Protein 2FG1 (pdb70)

InterPro domains:
  IPR002589 Macro domain [PS51154] (1-155)
  IPR002589 Macro domain [SM00506] (2-139)
  IPR043472 Macro domain-like [G3DSA:3.40.220.10] (1-155)
  IPR043472 Macro domain-like [SSF52949] (3-154)
  IPR050892 ADP-ribose derivative metabolism enzymes [PTHR12521] (2-155)

B-factor: mean 22.34, std 7.06, range [9.76, 68.65]

Secondary structure (DSSP, 8-state):
----EEEES-TTS--SSS-EEEE-PPBTT----STHHHHHHHH---HHHHHHHHHHTSS-STT---EEEEETTEEEE---BSSSS--TT---SB-HHHHHHHHHHHHHHHHHHT-EE---TT-STT---TT--HHHHHHTGGGT--BEEEE-

Foldseek 3Di:
DQAEAEDADQLLPDDDDAAEEEEAADELQLDQDDDNSVVVCVQFVVSVVSNVCSVVVPPSDQLDWDWADGDVSYIYIYHAFYDQAADPVRHAGGHLVSVLSNLLVVQVVCVVRVYAYTELYCPDRSPDDSVSSVSCCVSAVVSVHHYYYHYD

Sequence (152 aa):
NAEILYIKGDATAPIGSGVKKVITHICNDIGGWGKGFVLALSKKKKWKKPEEAYRQWYKSQEEEEFTLGAVQFVVNVEENNKKLYVANIGQHGIIYKKDSSKGLPPIRYDAVRQCLKEVALFTTTIAHHKASVHPRRIIGCCGLAGGKKWEELLEQIIKEELITKKEIIAVTVYDL

CATH classification: 3.40.220.10

Organism: Bacteroides thetaiotaomicron (strain ATCC 29148 / DSM 2079 / JCM 5827 / CCUG 10774 / NCTC 10582 / VPI-5482 / E50) (NCBI:txid226186)

Radius of gyration: 14.49 Å; Cα contacts (8 Å, |Δi|>4): 307; chains: 1; bounding box: 34×35×37 Å

Nearest PDB structures (foldseek):
  2fg1-assembly1_A  TM=1.00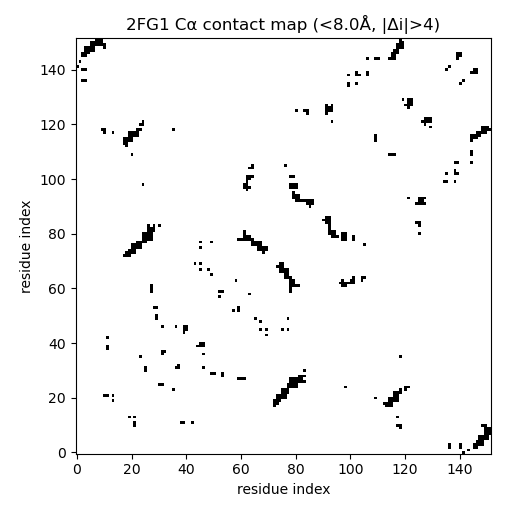4E+00  e=6.45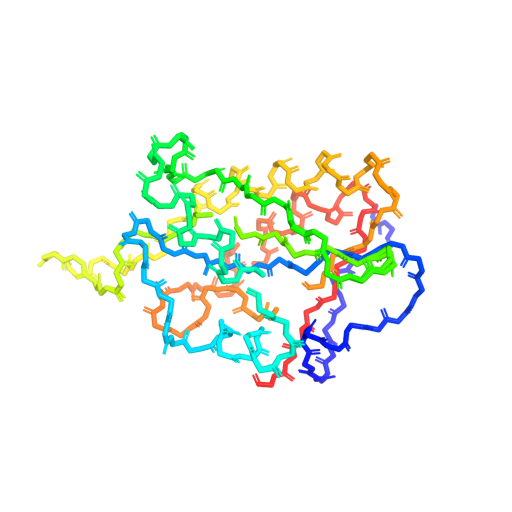7E-32  Bacteroides thetaiotaomicron VPI-5482
  2afc-assembly2_B  TM=9.887E-01  e=3.835E-29  Bacteroides thetaiotaomicron
  5e3b-assembly1_A  TM=9.098E-01  e=3.263E-19  Streptomyces coelicolor A3(2)
  6lfu-assembly1_A  TM=7.895E-01  e=8.766E-09  Saccharomyces cerevisiae S288C
  5m3i-assembly2_B  TM=7.822E-01  e=1.461E-08  Mycobacterium tuberculosis

Solvent-accessible surface area: 8269 Å² total

Structure (mmCIF, N/CA/C/O backbone):
data_2FG1
#
_entry.id   2FG1
#
_cell.length_a   62.172
_cell.length_b   62.172
_cell.length_c   36.505
_cell.angle_alpha   90.00
_cell.angle_beta   90.00
_cell.angle_gamma   90.00
#
_symmetry.space_group_name_H-M   'P 43'
#
loop_
_entity.id
_entity.type
_entity.pdbx_description
1 polymer 'conserved hypothetical protein BT1257'
2 water water
#
loop_
_atom_site.group_PDB
_atom_site.id
_atom_site.type_symbol
_atom_site.label_atom_id
_atom_site.label_alt_id
_atom_site.label_comp_id
_atom_site.label_asym_id
_atom_site.label_entity_id
_atom_site.label_seq_id
_atom_site.pdbx_PDB_ins_code
_atom_site.Cartn_x
_atom_site.Cartn_y
_atom_site.Cartn_z
_atom_site.occupancy
_atom_site.B_iso_or_equiv
_atom_site.auth_seq_id
_atom_site.auth_comp_id
_atom_site.auth_asym_id
_atom_site.auth_atom_id
_atom_site.pdbx_PDB_model_num
ATOM 1 N N . ASN A 1 2 ? -2.107 39.905 30.137 1.00 27.91 -1 ASN A N 1
ATOM 2 C CA . ASN A 1 2 ? -3.053 38.819 29.754 1.00 26.67 -1 ASN A CA 1
ATOM 3 C C . ASN A 1 2 ? -2.996 38.517 28.253 1.00 25.74 -1 ASN A C 1
ATOM 4 O O . ASN A 1 2 ? -3.973 38.057 27.671 1.00 26.47 -1 ASN A O 1
ATOM 9 N N . ALA A 1 3 ? -1.844 38.758 27.632 1.00 24.06 0 ALA A N 1
ATOM 10 C CA . ALA A 1 3 ? -1.735 38.614 26.178 1.00 22.55 0 ALA A CA 1
ATOM 11 C C . ALA A 1 3 ? -1.554 37.162 25.746 1.00 21.75 0 ALA A C 1
ATOM 12 O O . ALA A 1 3 ? -2.062 36.749 24.701 1.00 20.90 0 ALA A O 1
ATOM 30 N N . GLU A 1 5 ? -1.594 32.822 26.301 1.00 19.42 2 GLU A N 1
ATOM 31 C CA . GLU A 1 5 ? -2.452 31.744 26.780 1.00 18.24 2 GLU A CA 1
ATOM 32 C C . GLU A 1 5 ? -1.768 30.462 26.341 1.00 17.38 2 GLU A C 1
ATOM 33 O O . GLU A 1 5 ? -1.177 30.426 25.262 1.00 17.56 2 GLU A O 1
ATOM 39 N N . ILE A 1 6 ? -1.848 29.400 27.137 1.00 17.03 3 ILE A N 1
ATOM 40 C CA . ILE A 1 6 ? -1.306 28.110 26.696 1.00 17.31 3 ILE A CA 1
ATOM 41 C C . ILE A 1 6 ? -2.019 27.663 25.428 1.00 16.50 3 ILE A C 1
ATOM 42 O O . ILE A 1 6 ? -3.238 27.757 25.329 1.00 16.72 3 ILE A O 1
ATOM 47 N N . LEU A 1 7 ? -1.247 27.199 24.459 1.00 16.67 4 LEU A N 1
ATOM 48 C CA . LEU A 1 7 ? -1.781 26.619 23.240 1.00 16.85 4 LEU A CA 1
ATOM 49 C C . LEU A 1 7 ? -1.736 25.097 23.356 1.00 16.87 4 LEU A C 1
ATOM 50 O O . LEU A 1 7 ? -0.695 24.543 23.678 1.00 17.43 4 LEU A O 1
ATOM 55 N N . TYR A 1 8 ? -2.869 24.440 23.093 1.00 16.51 5 TYR A N 1
ATOM 56 C CA . TYR A 1 8 ? -2.927 22.975 23.052 1.00 16.65 5 TYR A CA 1
ATOM 57 C C . TYR A 1 8 ? -3.174 22.535 21.629 1.00 16.44 5 TYR A C 1
ATOM 58 O O . TYR A 1 8 ? -4.130 22.992 20.997 1.00 16.54 5 TYR A O 1
ATOM 67 N N . ILE A 1 9 ? -2.322 21.640 21.130 1.00 16.56 6 ILE A N 1
ATOM 68 C CA . ILE A 1 9 ? -2.470 21.109 19.784 1.00 17.72 6 ILE A CA 1
ATOM 69 C C . ILE A 1 9 ? -2.182 19.618 19.784 1.00 16.67 6 ILE A C 1
ATOM 70 O O . ILE A 1 9 ? -1.597 19.097 20.731 1.00 16.94 6 ILE A O 1
ATOM 75 N N . LYS A 1 10 ? -2.590 18.954 18.708 1.00 17.00 7 LYS A N 1
ATOM 76 C CA . LYS A 1 10 ? -2.178 17.583 18.445 1.00 18.25 7 LYS A CA 1
ATOM 77 C C . LYS A 1 10 ? -0.730 17.586 17.986 1.00 19.42 7 LYS A C 1
ATOM 78 O O . LYS A 1 10 ? -0.316 18.460 17.214 1.00 20.81 7 LYS A O 1
ATOM 84 N N . GLY A 1 11 ? 0.020 16.585 18.401 1.00 19.90 8 GLY A N 1
ATOM 85 C CA . GLY A 1 11 ? 1.345 16.415 17.847 1.00 20.87 8 GLY A CA 1
ATOM 86 C C . GLY A 1 11 ? 2.349 15.894 18.833 1.00 20.75 8 GLY A C 1
ATOM 87 O O . GLY A 1 11 ? 2.006 15.382 19.891 1.00 22.62 8 GLY A O 1
ATOM 88 N N . ASP A 1 12 ? 3.608 16.100 18.492 1.00 20.87 9 ASP A N 1
ATOM 89 C CA . ASP A 1 12 ? 4.736 15.509 19.178 1.00 20.44 9 ASP A CA 1
ATOM 90 C C . ASP A 1 12 ? 5.639 16.681 19.542 1.00 19.60 9 ASP A C 1
ATOM 91 O O . ASP A 1 12 ? 6.097 17.392 18.644 1.00 19.23 9 ASP A O 1
ATOM 96 N N . ALA A 1 13 ? 5.885 16.891 20.835 1.00 19.00 10 ALA A N 1
ATOM 97 C CA . ALA A 1 13 ? 6.687 18.024 21.280 1.00 19.24 10 ALA A CA 1
ATOM 98 C C . ALA A 1 13 ? 8.129 17.955 20.771 1.00 19.38 10 ALA A C 1
ATOM 99 O O . ALA A 1 13 ? 8.835 18.966 20.785 1.00 20.17 10 ALA A O 1
ATOM 101 N N . THR A 1 14 ? 8.565 16.783 20.299 1.00 19.79 11 THR A N 1
ATOM 102 C CA . THR A 1 14 ? 9.911 16.686 19.698 1.00 20.17 11 THR A CA 1
ATOM 103 C C . THR A 1 14 ? 9.935 17.222 18.268 1.00 20.38 11 THR A C 1
ATOM 104 O O . THR A 1 14 ? 11.011 17.315 17.656 1.00 21.34 11 THR A O 1
ATOM 108 N N . ALA A 1 15 ? 8.757 17.574 17.742 1.00 19.49 12 ALA A N 1
ATOM 109 C CA . ALA A 1 15 ? 8.639 18.232 16.445 1.00 19.67 12 ALA A CA 1
ATOM 110 C C . ALA A 1 15 ? 7.900 19.562 16.645 1.00 19.82 12 ALA A C 1
ATOM 111 O O . ALA A 1 15 ? 6.758 19.721 16.202 1.00 20.01 12 ALA A O 1
ATOM 113 N N . PRO A 1 16 ? 8.528 20.510 17.359 1.00 19.51 13 PRO A N 1
ATOM 114 C CA . PRO A 1 16 ? 7.788 21.706 17.788 1.00 20.02 13 PRO A CA 1
ATOM 115 C C . PRO A 1 16 ? 7.453 22.671 16.656 1.00 20.17 13 PRO A C 1
ATOM 116 O O . PRO A 1 16 ? 8.226 22.815 15.697 1.00 21.64 13 PRO A O 1
ATOM 120 N N . ILE A 1 17 ? 6.296 23.315 16.770 1.00 19.68 14 ILE A N 1
ATOM 121 C CA . ILE A 1 17 ? 5.786 24.213 15.737 1.00 20.31 14 ILE A CA 1
ATOM 122 C C . ILE A 1 17 ? 6.424 25.593 15.780 1.00 20.20 14 ILE A C 1
ATOM 123 O O . ILE A 1 17 ? 7.102 25.954 16.739 1.00 19.90 14 ILE A O 1
ATOM 128 N N . GLY A 1 18 ? 6.170 26.366 14.731 1.00 20.33 15 GLY A N 1
ATOM 129 C CA . GLY A 1 18 ? 6.436 27.796 14.748 1.00 21.34 15 GLY A CA 1
ATOM 130 C C . GLY A 1 18 ? 7.875 28.127 14.453 1.00 21.64 15 GLY A C 1
ATOM 131 O O . GLY A 1 18 ? 8.621 27.314 13.907 1.00 22.18 15 GLY A O 1
ATOM 132 N N . SER A 1 19 ? 8.256 29.339 14.833 1.00 22.23 16 SER A N 1
ATOM 133 C CA . SER A 1 19 ? 9.542 29.895 14.455 1.00 22.31 16 SER A CA 1
ATOM 134 C C . SER A 1 19 ? 10.311 30.340 15.690 1.00 21.58 16 SER A C 1
ATOM 135 O O . SER A 1 19 ? 9.822 30.239 16.821 1.00 22.04 16 SER A O 1
ATOM 138 N N . GLY A 1 20 ? 11.529 30.823 15.457 1.00 20.97 17 GLY A N 1
ATOM 139 C CA . GLY A 1 20 ? 12.356 31.366 16.524 1.00 20.06 17 GLY A CA 1
ATOM 140 C C . GLY A 1 20 ? 13.047 30.304 17.359 1.00 19.24 17 GLY A C 1
ATOM 141 O O . GLY A 1 20 ? 13.053 29.113 17.007 1.00 19.65 17 GLY A O 1
ATOM 142 N N . VAL A 1 21 ? 13.638 30.745 18.463 1.00 18.67 18 VAL A N 1
ATOM 143 C CA . VAL A 1 21 ? 14.324 29.848 19.377 1.00 18.57 18 VAL A CA 1
ATOM 144 C C . VAL A 1 21 ? 13.276 29.099 20.211 1.00 18.37 18 VAL A C 1
ATOM 145 O O . VAL A 1 21 ? 12.293 29.687 20.676 1.00 18.19 18 VAL A O 1
ATOM 149 N N . LYS A 1 22 ? 13.482 27.797 20.385 1.00 18.11 19 LYS A N 1
ATOM 150 C CA A LYS A 1 22 ? 12.505 26.931 21.049 0.60 18.32 19 LYS A CA 1
ATOM 151 C CA B LYS A 1 22 ? 12.506 26.949 21.066 0.40 18.42 19 LYS A CA 1
ATOM 152 C C . LYS A 1 22 ? 13.173 26.108 22.140 1.00 18.11 19 LYS A C 1
ATOM 153 O O . LYS A 1 22 ? 14.310 25.650 21.970 1.00 18.68 19 LYS A O 1
ATOM 164 N N . VAL A 1 23 ? 12.462 25.914 23.246 1.00 18.09 20 VAL A N 1
ATOM 165 C CA . VAL A 1 23 ? 12.926 25.063 24.347 1.00 18.41 20 VAL A CA 1
ATOM 166 C C . VAL A 1 23 ? 11.871 23.994 24.594 1.00 18.21 20 VAL A C 1
ATOM 167 O O . VAL A 1 23 ? 10.707 24.315 24.906 1.00 18.71 20 VAL A O 1
ATOM 171 N N . ILE A 1 24 ? 12.264 22.732 24.443 1.00 17.98 21 ILE A N 1
ATOM 172 C CA . ILE A 1 24 ? 11.386 21.606 24.764 1.00 18.27 21 ILE A CA 1
ATOM 173 C C . ILE A 1 24 ? 11.627 21.244 26.224 1.00 18.41 21 ILE A C 1
ATOM 174 O O . ILE A 1 24 ? 12.756 20.889 26.599 1.00 18.85 21 ILE A O 1
ATOM 179 N N . THR A 1 25 ? 10.591 21.325 27.053 1.00 17.92 22 THR A N 1
ATOM 180 C CA . THR A 1 25 ? 10.722 21.082 28.490 1.00 17.99 22 THR A CA 1
ATOM 181 C C . THR A 1 25 ? 10.064 19.769 28.862 1.00 18.11 22 THR A C 1
ATOM 182 O O . THR A 1 25 ? 8.941 19.503 28.440 1.00 18.64 22 THR A O 1
ATOM 186 N N . HIS A 1 26 ? 10.728 18.963 29.689 1.00 17.72 23 HIS A N 1
ATOM 187 C CA . HIS A 1 26 ? 10.108 17.730 30.172 1.00 17.73 23 HIS A CA 1
ATOM 188 C C . HIS A 1 26 ? 10.638 17.398 31.565 1.00 18.11 23 HIS A C 1
ATOM 189 O O . HIS A 1 26 ? 11.667 17.917 31.989 1.00 17.91 23 HIS A O 1
ATOM 196 N N . ILE A 1 27 ? 9.904 16.550 32.275 1.00 17.49 24 ILE A N 1
ATOM 197 C CA . ILE A 1 27 ? 10.207 16.226 33.666 1.00 18.21 24 ILE A CA 1
ATOM 198 C C . ILE A 1 27 ? 11.000 14.933 33.765 1.00 18.08 24 ILE A C 1
ATOM 199 O O . ILE A 1 27 ? 10.550 13.859 33.318 1.00 18.43 24 ILE A O 1
ATOM 204 N N . CYS A 1 28 ? 12.179 15.062 34.372 1.00 17.73 25 CYS A N 1
ATOM 205 C CA . CYS A 1 28 ? 13.060 13.952 34.664 1.00 17.85 25 CYS A CA 1
ATOM 206 C C . CYS A 1 28 ? 12.984 13.583 36.133 1.00 17.74 25 CYS A C 1
ATOM 207 O O . CYS A 1 28 ? 12.587 14.383 36.992 1.00 18.22 25 CYS A O 1
ATOM 210 N N . ASN A 1 29 ? 13.378 12.355 36.432 1.00 17.69 26 ASN A N 1
ATOM 211 C CA . ASN A 1 29 ? 13.473 11.930 37.823 1.00 17.83 26 ASN A CA 1
ATOM 212 C C . ASN A 1 29 ? 14.849 12.203 38.428 1.00 18.24 26 ASN A C 1
ATOM 213 O O . ASN A 1 29 ? 15.819 12.541 37.722 1.00 18.29 26 ASN A O 1
ATOM 218 N N . ASP A 1 30 ? 14.920 12.044 39.745 1.00 18.18 27 ASP A N 1
ATOM 219 C CA . ASP A 1 30 ? 16.143 12.327 40.498 1.00 18.83 27 ASP A CA 1
ATOM 220 C C . ASP A 1 30 ? 17.007 11.095 40.787 1.00 19.23 27 ASP A C 1
ATOM 221 O O . ASP A 1 30 ? 17.870 11.147 41.669 1.00 20.25 27 ASP A O 1
ATOM 226 N N . ILE A 1 31 ? 16.784 10.003 40.057 1.00 19.61 28 ILE A N 1
ATOM 227 C CA . ILE A 1 31 ? 17.610 8.804 40.239 1.00 20.60 28 ILE A CA 1
ATOM 228 C C . ILE A 1 31 ? 18.377 8.392 38.982 1.00 19.78 28 ILE A C 1
ATOM 229 O O . ILE A 1 31 ? 19.009 7.337 38.962 1.00 20.71 28 ILE A O 1
ATOM 234 N N . GLY A 1 32 ? 18.338 9.216 37.940 1.00 19.20 29 GLY A N 1
ATOM 235 C CA . GLY A 1 32 ? 19.078 8.920 36.724 1.00 18.89 29 GLY A CA 1
ATOM 236 C C . GLY A 1 32 ? 18.376 7.974 35.765 1.00 18.81 29 GLY A C 1
ATOM 237 O O . GLY A 1 32 ? 18.988 7.504 34.809 1.00 19.38 29 GLY A O 1
ATOM 238 N N . GLY A 1 33 ? 17.090 7.700 35.986 1.00 18.03 30 GLY A N 1
ATOM 239 C CA . GLY A 1 33 ? 16.343 6.806 35.090 1.00 17.74 30 GLY A CA 1
ATOM 240 C C . GLY A 1 33 ? 15.927 7.497 33.812 1.00 17.55 30 GLY A C 1
ATOM 241 O O . GLY A 1 33 ? 15.422 8.620 33.856 1.00 18.33 30 GLY A O 1
ATOM 242 N N . TRP A 1 34 ? 16.126 6.839 32.672 1.00 17.19 31 TRP A N 1
ATOM 243 C CA . TRP A 1 34 ? 15.702 7.398 31.393 1.00 17.57 31 TRP A CA 1
ATOM 244 C C . TRP A 1 34 ? 15.288 6.235 30.513 1.00 18.49 31 TRP A C 1
ATOM 245 O O . TRP A 1 34 ? 16.102 5.641 29.809 1.00 19.26 31 TRP A O 1
ATOM 256 N N . GLY A 1 35 ? 14.014 5.870 30.579 1.00 19.32 32 GLY A N 1
ATOM 257 C CA . GLY A 1 35 ? 13.571 4.678 29.864 1.00 20.45 32 GLY A CA 1
ATOM 258 C C . GLY A 1 35 ? 12.085 4.523 29.599 1.00 21.13 32 GLY A C 1
ATOM 259 O O . GLY A 1 35 ? 11.678 3.524 29.018 1.00 20.86 32 GLY A O 1
ATOM 260 N N . LYS A 1 36 ? 11.279 5.495 30.024 1.00 21.87 33 LYS A N 1
ATOM 261 C CA . LYS A 1 36 ? 9.819 5.389 29.893 1.00 23.14 33 LYS A CA 1
ATOM 262 C C . LYS A 1 36 ? 9.220 6.708 29.445 1.00 22.84 33 LYS A C 1
ATOM 263 O O . LYS A 1 36 ? 9.586 7.759 29.961 1.00 23.71 33 LYS A O 1
ATOM 269 N N . GLY A 1 37 ? 8.293 6.647 28.494 1.00 22.37 34 GLY A N 1
ATOM 270 C CA . GLY A 1 37 ? 7.497 7.823 28.129 1.00 22.05 34 GLY A CA 1
ATOM 271 C C . GLY A 1 37 ? 8.204 8.797 27.208 1.00 20.83 34 GLY A C 1
ATOM 272 O O . GLY A 1 37 ? 8.844 8.386 26.244 1.00 21.10 34 GLY A O 1
ATOM 273 N N . PHE A 1 38 ? 8.074 10.089 27.502 1.00 20.42 35 PHE A N 1
ATOM 274 C CA . PHE A 1 38 ? 8.548 11.130 26.586 1.00 20.12 35 PHE A CA 1
ATOM 275 C C . PHE A 1 38 ? 10.044 11.020 26.277 1.00 19.87 35 PHE A C 1
ATOM 276 O O . PHE A 1 38 ? 10.468 11.323 25.161 1.00 20.31 35 PHE A O 1
ATOM 284 N N . VAL A 1 39 ? 10.833 10.573 27.247 1.00 19.68 36 VAL A N 1
ATOM 285 C CA . VAL A 1 39 ? 12.278 10.432 27.016 1.00 19.87 36 VAL A CA 1
ATOM 286 C C . VAL A 1 39 ? 12.603 9.522 25.835 1.00 19.89 36 VAL A C 1
ATOM 287 O O . VAL A 1 39 ? 13.627 9.694 25.172 1.00 19.89 36 VAL A O 1
ATOM 291 N N . LEU A 1 40 ? 11.729 8.555 25.565 1.00 19.82 37 LEU A N 1
ATOM 292 C CA . LEU A 1 40 ? 11.938 7.663 24.436 1.00 20.45 37 LEU A CA 1
ATOM 293 C C . LEU A 1 40 ? 11.745 8.401 23.111 1.00 20.63 37 LEU A C 1
ATOM 294 O O . LEU A 1 40 ? 12.471 8.154 22.148 1.00 19.99 37 LEU A O 1
ATOM 299 N N . ALA A 1 41 ? 10.774 9.314 23.076 1.00 20.74 38 ALA A N 1
ATOM 300 C CA . ALA A 1 41 ? 10.576 10.159 21.905 1.00 20.76 38 ALA A CA 1
ATOM 301 C C . ALA A 1 41 ? 11.780 11.083 21.685 1.00 19.89 38 ALA A C 1
ATOM 302 O O . ALA A 1 41 ? 12.235 11.264 20.558 1.00 20.14 38 ALA A O 1
ATOM 304 N N . LEU A 1 42 ? 12.306 11.646 22.762 1.00 19.34 39 LEU A N 1
ATOM 305 C CA . LEU A 1 42 ? 13.505 12.479 22.665 1.00 19.43 39 LEU A CA 1
ATOM 306 C C . LEU A 1 42 ? 14.671 11.695 22.091 1.00 19.55 39 LEU A C 1
ATOM 307 O O . LEU A 1 42 ? 15.305 12.137 21.137 1.00 19.16 39 LEU A O 1
ATOM 312 N N . SER A 1 43 ? 14.942 10.511 22.643 1.00 18.99 40 SER A N 1
ATOM 313 C CA . SER A 1 43 ? 16.123 9.750 22.244 1.00 19.80 40 SER A CA 1
ATOM 314 C C . SER A 1 43 ? 16.035 9.173 20.824 1.00 20.27 40 SER A C 1
ATOM 315 O O . SER A 1 43 ? 17.061 8.926 20.203 1.00 20.43 40 SER A O 1
ATOM 318 N N A LYS A 1 44 ? 14.815 8.980 20.331 0.50 20.29 41 LYS A N 1
ATOM 319 N N B LYS A 1 44 ? 14.821 8.980 20.305 0.50 20.16 41 LYS A N 1
ATOM 320 C CA A LYS A 1 44 ? 14.577 8.620 18.940 0.50 21.09 41 LYS A CA 1
ATOM 321 C CA B LYS A 1 44 ? 14.628 8.537 18.916 0.50 20.72 41 LYS A CA 1
ATOM 322 C C A LYS A 1 44 ? 15.193 9.679 18.019 0.50 20.68 41 LYS A C 1
ATOM 323 C C B LYS A 1 44 ? 15.027 9.613 17.906 0.50 20.72 41 LYS A C 1
ATOM 324 O O A LYS A 1 44 ? 15.832 9.347 17.013 0.50 20.82 41 LYS A O 1
ATOM 325 O O B LYS A 1 44 ? 15.234 9.324 16.724 0.50 20.76 41 LYS A O 1
ATOM 336 N N A LYS A 1 45 ? 15.022 10.948 18.383 0.50 20.44 42 LYS A N 1
ATOM 337 N N B LYS A 1 45 ? 15.122 10.854 18.363 0.50 20.65 42 LYS A N 1
ATOM 338 C CA A LYS A 1 45 ? 15.451 12.058 17.528 0.50 20.46 42 LYS A CA 1
ATOM 339 C CA B LYS A 1 45 ? 15.554 11.941 17.492 0.50 20.92 42 LYS A CA 1
ATOM 340 C C A LYS A 1 45 ? 16.855 12.614 17.805 0.50 20.12 42 LYS A C 1
ATOM 341 C C B LYS A 1 45 ? 16.975 12.407 17.792 0.50 20.32 42 LYS A C 1
ATOM 342 O O A LYS A 1 45 ? 17.541 13.050 16.880 0.50 20.07 42 LYS A O 1
ATOM 343 O O B LYS A 1 45 ? 17.793 12.566 16.879 0.50 20.30 42 LYS A O 1
ATOM 354 N N . TRP A 1 46 ? 17.259 12.625 19.075 1.00 19.86 43 TRP A N 1
ATOM 355 C CA . TRP A 1 46 ? 18.538 13.207 19.491 1.00 19.35 43 TRP A CA 1
ATOM 356 C C . TRP A 1 46 ? 19.134 12.420 20.634 1.00 18.90 43 TRP A C 1
ATOM 357 O O . TRP A 1 46 ? 18.442 12.117 21.615 1.00 20.01 43 TRP A O 1
ATOM 368 N N A LYS A 1 47 ? 20.423 12.114 20.525 0.50 18.45 44 LYS A N 1
ATOM 369 N N B LYS A 1 47 ? 20.424 12.123 20.550 0.50 18.39 44 LYS A N 1
ATOM 370 C CA A LYS A 1 47 ? 21.137 11.433 21.603 0.50 18.52 44 LYS A CA 1
ATOM 371 C CA B LYS A 1 47 ? 21.093 11.450 21.664 0.50 18.35 44 LYS A CA 1
ATOM 372 C C A LYS A 1 47 ? 21.543 12.386 22.725 0.50 17.74 44 LYS A C 1
ATOM 373 C C B LYS A 1 47 ? 21.580 12.419 22.742 0.50 17.98 44 LYS A C 1
ATOM 374 O O A LYS A 1 47 ? 21.771 11.957 23.856 0.50 17.26 44 LYS A O 1
ATOM 375 O O B LYS A 1 47 ? 21.887 11.998 23.857 0.50 17.58 44 LYS A O 1
ATOM 402 N N . PRO A 1 49 ? 20.127 14.977 24.688 1.00 17.49 46 PRO A N 1
ATOM 403 C CA . PRO A 1 49 ? 19.457 15.153 25.990 1.00 17.68 46 PRO A CA 1
ATOM 404 C C . PRO A 1 49 ? 19.707 13.997 26.960 1.00 17.27 46 PRO A C 1
ATOM 405 O O . PRO A 1 49 ? 20.033 14.230 28.123 1.00 17.28 46 PRO A O 1
ATOM 409 N N . GLU A 1 50 ? 19.584 12.765 26.469 1.00 17.17 47 GLU A N 1
ATOM 410 C CA . GLU A 1 50 ? 19.819 11.601 27.307 1.00 17.21 47 GLU A CA 1
ATOM 411 C C . GLU A 1 50 ? 21.263 11.541 27.818 1.00 16.59 47 GLU A C 1
ATOM 412 O O . GLU A 1 50 ? 21.506 11.321 29.008 1.00 16.30 47 GLU A O 1
ATOM 418 N N . GLU A 1 51 ? 22.215 11.734 26.911 1.00 16.71 48 GLU A N 1
ATOM 419 C CA . GLU A 1 51 ? 23.621 11.613 27.299 1.00 17.10 48 GLU A CA 1
ATOM 420 C C . GLU A 1 51 ? 24.017 12.685 28.316 1.00 16.63 48 GLU A C 1
ATOM 421 O O . GLU A 1 51 ? 24.714 12.405 29.295 1.00 16.78 48 GLU A O 1
ATOM 427 N N . ALA A 1 52 ? 23.544 13.908 28.096 1.00 16.79 49 ALA A N 1
ATOM 428 C CA . ALA A 1 52 ? 23.808 14.990 29.027 1.00 16.87 49 ALA A CA 1
ATOM 429 C C . ALA A 1 52 ? 23.219 14.677 30.398 1.00 16.82 49 ALA A C 1
ATOM 430 O O . ALA A 1 52 ? 23.853 14.911 31.426 1.00 16.85 49 ALA A O 1
ATOM 432 N N . TYR A 1 53 ? 21.992 14.149 30.405 1.00 16.75 50 TYR A N 1
ATOM 433 C CA . TYR A 1 53 ? 21.330 13.809 31.665 1.00 16.87 50 TYR A CA 1
ATOM 434 C C . TYR A 1 53 ? 22.069 12.689 32.412 1.00 15.97 50 TYR A C 1
ATOM 435 O O . TYR A 1 53 ? 22.259 12.761 33.626 1.00 16.71 50 TYR A O 1
ATOM 444 N N . ARG A 1 54 ? 22.469 11.649 31.688 1.00 16.39 51 ARG A N 1
ATOM 445 C CA . ARG A 1 54 ? 23.171 10.537 32.319 1.00 16.40 51 ARG A CA 1
ATOM 446 C C . ARG A 1 54 ? 24.533 10.973 32.878 1.00 16.46 51 ARG A C 1
ATOM 447 O O . ARG A 1 54 ? 24.927 10.561 33.966 1.00 16.30 51 ARG A O 1
ATOM 455 N N . GLN A 1 55 ? 25.217 11.871 32.166 1.00 16.18 52 GLN A N 1
ATOM 456 C CA . GLN A 1 55 ? 26.472 12.425 32.695 1.00 16.77 52 GLN A CA 1
ATOM 457 C C . GLN A 1 55 ? 26.210 13.296 33.913 1.00 16.41 52 GLN A C 1
ATOM 458 O O . GLN A 1 55 ? 26.970 13.287 34.880 1.00 16.53 52 GLN A O 1
ATOM 464 N N . TRP A 1 56 ? 25.120 14.056 33.872 1.00 16.94 53 TRP A N 1
ATOM 465 C CA . TRP A 1 56 ? 24.725 14.869 35.016 1.00 17.09 53 TRP A CA 1
ATOM 466 C C . TRP A 1 56 ? 24.483 14.007 36.267 1.00 17.36 53 TRP A C 1
ATOM 467 O O . TRP A 1 56 ? 24.981 14.316 37.359 1.00 17.36 53 TRP A O 1
ATOM 478 N N . TYR A 1 57 ? 23.765 12.897 36.097 1.00 17.30 54 TYR A N 1
ATOM 479 C CA . TYR A 1 57 ? 23.517 11.986 37.209 1.00 17.86 54 TYR A CA 1
ATOM 480 C C . TYR A 1 57 ? 24.823 11.516 37.834 1.00 18.56 54 TYR A C 1
ATOM 481 O O . TYR A 1 57 ? 24.974 11.499 39.060 1.00 18.67 54 TYR A O 1
ATOM 490 N N . LYS A 1 58 ? 25.771 11.127 36.999 1.00 18.05 55 LYS A N 1
ATOM 491 C CA . LYS A 1 58 ? 27.055 10.657 37.523 1.00 19.29 55 LYS A CA 1
ATOM 492 C C . LYS A 1 58 ? 27.898 11.733 38.175 1.00 19.31 55 LYS A C 1
ATOM 493 O O . LYS A 1 58 ? 28.618 11.458 39.137 1.00 20.03 55 LYS A O 1
ATOM 499 N N . SER A 1 59 ? 27.802 12.962 37.680 1.00 18.67 56 SER A N 1
ATOM 500 C CA . SER A 1 59 ? 28.565 14.070 38.246 1.00 19.26 56 SER A CA 1
ATOM 501 C C . SER A 1 59 ? 28.077 14.420 39.653 1.00 20.61 56 SER A C 1
ATOM 502 O O . SER A 1 59 ? 28.853 14.895 40.495 1.00 20.86 56 SER A O 1
ATOM 505 N N . GLN A 1 60 ? 26.775 14.228 39.885 1.00 21.19 57 GLN A N 1
ATOM 506 C CA . GLN A 1 60 ? 26.091 14.663 41.114 1.00 23.19 57 GLN A CA 1
ATOM 507 C C . GLN A 1 60 ? 26.327 16.137 41.428 1.00 23.45 57 GLN A C 1
ATOM 508 O O . GLN A 1 60 ? 26.345 16.552 42.602 1.00 24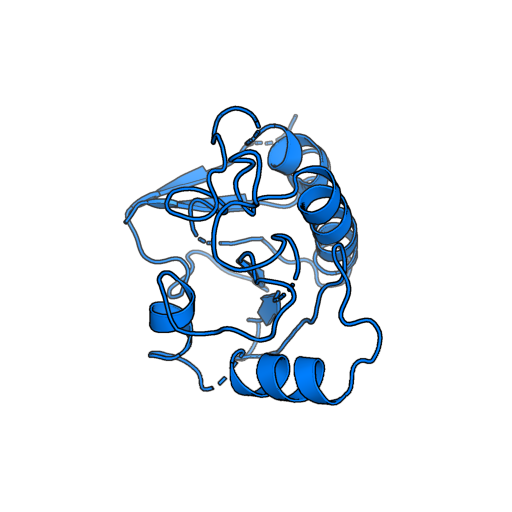.36 57 GLN A O 1
ATOM 514 N N A GLU A 1 61 ? 26.487 16.930 40.374 0.50 23.51 58 GLU A N 1
ATOM 515 N N B GLU A 1 61 ? 26.521 16.919 40.367 0.50 23.54 58 GLU A N 1
ATOM 516 C CA A GLU A 1 61 ? 26.665 18.365 40.509 0.50 23.65 58 GLU A CA 1
ATOM 517 C CA B GLU A 1 61 ? 26.661 18.367 40.449 0.50 23.76 58 GLU A CA 1
ATOM 518 C C A GLU A 1 61 ? 25.330 19.061 40.305 0.50 23.59 58 GLU A C 1
ATOM 519 C C B GLU A 1 61 ? 25.278 18.985 40.309 0.50 23.52 58 GLU A C 1
ATOM 520 O O A GLU A 1 61 ? 24.842 19.194 39.177 0.50 23.38 58 GLU A O 1
ATOM 521 O O B GLU A 1 61 ? 24.706 18.996 39.215 0.50 23.11 58 GLU A O 1
ATOM 532 N N . GLU A 1 62 ? 24.738 19.470 41.425 1.00 23.49 59 GLU A N 1
ATOM 533 C CA A GLU A 1 62 ? 23.385 20.045 41.463 0.60 23.86 59 GLU A CA 1
ATOM 534 C CA B GLU A 1 62 ? 23.388 20.030 41.473 0.40 23.26 59 GLU A CA 1
ATOM 535 C C . GLU A 1 62 ? 22.368 19.127 40.773 1.00 23.07 59 GLU A C 1
ATOM 536 O O . GLU A 1 62 ? 21.521 19.585 40.007 1.00 22.81 59 GLU A O 1
ATOM 547 N N . PHE A 1 63 ? 22.465 17.830 41.044 1.00 21.80 60 PHE A N 1
ATOM 548 C CA . PHE A 1 63 ? 21.513 16.869 40.515 1.00 21.08 60 PHE A CA 1
ATOM 549 C C . PHE A 1 63 ? 20.419 16.715 41.559 1.00 21.43 60 PHE A C 1
ATOM 550 O O . PHE A 1 63 ? 20.363 15.727 42.298 1.00 22.46 60 PHE A O 1
ATOM 558 N N . THR A 1 64 ? 19.568 17.732 41.625 1.00 20.91 61 THR A N 1
ATOM 559 C CA . THR A 1 64 ? 18.615 17.876 42.721 1.00 20.86 61 THR A CA 1
ATOM 560 C C . THR A 1 64 ? 17.255 18.290 42.173 1.00 19.78 61 THR A C 1
ATOM 561 O O . THR A 1 64 ? 17.156 18.905 41.110 1.00 19.33 61 THR A O 1
ATOM 565 N N . LEU A 1 65 ? 16.207 17.956 42.919 1.00 19.28 62 LEU A N 1
ATOM 566 C CA . LEU A 1 65 ? 14.863 18.424 42.605 1.00 18.81 62 LEU A CA 1
ATOM 567 C C . LEU A 1 65 ? 14.861 19.942 42.446 1.00 18.52 62 LEU A C 1
ATOM 568 O O . LEU A 1 65 ? 15.391 20.661 43.315 1.00 18.77 62 LEU A O 1
ATOM 573 N N . GLY A 1 66 ? 14.283 20.425 41.348 1.00 18.37 63 GLY A N 1
ATOM 574 C CA . GLY A 1 66 ? 14.248 21.857 41.080 1.00 18.47 63 GLY A CA 1
ATOM 575 C C . GLY A 1 66 ? 15.322 22.336 40.124 1.00 18.38 63 GLY A C 1
ATOM 576 O O . GLY A 1 66 ? 15.222 23.446 39.616 1.00 19.08 63 GLY A O 1
ATOM 577 N N . ALA A 1 67 ? 16.329 21.497 39.861 1.00 18.34 64 ALA A N 1
ATOM 578 C CA . ALA A 1 67 ? 17.419 21.859 38.952 1.00 18.38 64 ALA A CA 1
ATOM 579 C C . ALA A 1 67 ? 17.060 21.572 37.495 1.00 18.30 64 ALA A C 1
ATOM 580 O O . ALA A 1 67 ? 16.206 20.723 37.201 1.00 18.13 64 ALA A O 1
ATOM 582 N N . VAL A 1 68 ? 17.724 22.273 36.580 1.00 18.08 65 VAL A N 1
ATOM 583 C CA . VAL A 1 68 ? 17.470 22.128 35.148 1.00 18.35 65 VAL A CA 1
ATOM 584 C C . VAL A 1 68 ? 18.793 22.126 34.400 1.00 18.42 65 VAL A C 1
ATOM 585 O O . VAL A 1 68 ? 19.682 22.936 34.693 1.00 18.97 65 VAL A O 1
ATOM 589 N N . GLN A 1 69 ? 18.888 21.247 33.400 1.00 18.49 66 GLN A N 1
ATOM 590 C CA . GLN A 1 69 ? 19.997 21.216 32.454 1.00 18.44 66 GLN A CA 1
ATOM 591 C C . GLN A 1 69 ? 19.467 21.550 31.071 1.00 18.62 66 GLN A C 1
ATOM 592 O O . GLN A 1 69 ? 18.496 20.937 30.616 1.00 18.62 66 GLN A O 1
ATOM 598 N N . PHE A 1 70 ? 20.098 22.522 30.408 1.00 18.56 67 PHE A N 1
ATOM 599 C CA . PHE A 1 70 ? 19.704 22.935 29.064 1.00 18.86 67 PHE A CA 1
ATOM 600 C C . PHE A 1 70 ? 20.699 22.398 28.053 1.00 18.97 67 PHE A C 1
ATOM 601 O O . PHE A 1 70 ? 21.908 22.613 28.192 1.00 19.74 67 PHE A O 1
ATOM 609 N N A VAL A 1 71 ? 20.212 21.647 27.072 0.50 18.91 68 VAL A N 1
ATOM 610 N N B VAL A 1 71 ? 20.171 21.756 27.012 0.50 18.30 68 VAL A N 1
ATOM 611 C CA A VAL A 1 71 ? 21.090 21.119 26.030 0.50 19.99 68 VAL A CA 1
ATOM 612 C CA B VAL A 1 71 ? 20.953 20.995 26.039 0.50 18.95 68 VAL A CA 1
ATOM 613 C C A VAL A 1 71 ? 20.623 21.613 24.680 0.50 19.65 68 VAL A C 1
ATOM 614 C C B VAL A 1 71 ? 20.611 21.445 24.613 0.50 19.08 68 VAL A C 1
ATOM 615 O O A VAL A 1 71 ? 19.429 21.698 24.399 0.50 19.68 68 VAL A O 1
ATOM 616 O O B VAL A 1 71 ? 19.455 21.325 24.202 0.50 19.04 68 VAL A O 1
ATOM 623 N N . ASN A 1 72 ? 21.586 21.949 23.849 1.00 19.52 69 ASN A N 1
ATOM 624 C CA . ASN A 1 72 ? 21.308 22.298 22.471 1.00 20.07 69 ASN A CA 1
ATOM 625 C C . ASN A 1 72 ? 21.158 21.023 21.648 1.00 20.20 69 ASN A C 1
ATOM 626 O O . ASN A 1 72 ? 21.972 20.096 21.777 1.00 21.39 69 ASN A O 1
ATOM 631 N N . VAL A 1 73 ? 20.119 20.950 20.827 1.00 19.53 70 VAL A N 1
ATOM 632 C CA . VAL A 1 73 ? 19.960 19.802 19.923 1.00 19.97 70 VAL A CA 1
ATOM 633 C C . VAL A 1 73 ? 19.998 20.179 18.437 1.00 20.38 70 VAL A C 1
ATOM 634 O O . VAL A 1 73 ? 20.390 19.367 17.606 1.00 20.49 70 VAL A O 1
ATOM 638 N N A GLU A 1 74 ? 19.657 21.428 18.099 0.50 20.66 71 GLU A N 1
ATOM 639 N N B GLU A 1 74 ? 19.474 21.362 18.135 0.50 19.84 71 GLU A N 1
ATOM 640 C CA A GLU A 1 74 ? 19.740 21.932 16.708 0.50 21.61 71 GLU A CA 1
ATOM 641 C CA B GLU A 1 74 ? 19.504 21.940 16.811 0.50 19.81 71 GLU A CA 1
ATOM 642 C C A GLU A 1 74 ? 19.939 23.452 16.688 0.50 21.19 71 GLU A C 1
ATOM 643 C C B GLU A 1 74 ? 19.785 23.419 17.042 0.50 19.72 71 GLU A C 1
ATOM 644 O O A GLU A 1 74 ? 19.802 24.099 17.734 0.50 20.47 71 GLU A O 1
ATOM 645 O O B GLU A 1 74 ? 19.685 23.924 18.159 0.50 19.64 71 GLU A O 1
ATOM 656 N N A ASN A 1 75 ? 20.252 24.033 15.520 0.60 21.15 72 ASN A N 1
ATOM 657 N N B ASN A 1 75 ? 20.142 24.135 15.976 0.40 19.82 72 ASN A N 1
ATOM 658 C CA A ASN A 1 75 ? 20.189 25.476 15.405 0.60 21.64 72 ASN A CA 1
ATOM 659 C CA B ASN A 1 75 ? 20.278 25.587 16.084 0.40 20.06 72 ASN A CA 1
ATOM 660 C C A ASN A 1 75 ? 18.822 25.912 15.931 0.60 21.29 72 ASN A C 1
ATOM 661 C C B ASN A 1 75 ? 18.952 26.170 16.585 0.40 20.05 72 ASN A C 1
ATOM 662 O O A ASN A 1 75 ? 17.776 25.440 15.479 0.60 22.25 72 ASN A O 1
ATOM 663 O O B ASN A 1 75 ? 17.887 25.771 16.118 0.40 19.67 72 ASN A O 1
ATOM 672 N N A LYS A 1 76 ? 18.855 26.763 16.958 0.50 21.11 73 LYS A N 1
ATOM 673 N N B LYS A 1 76 ? 19.002 27.078 17.560 0.50 20.39 73 LYS A N 1
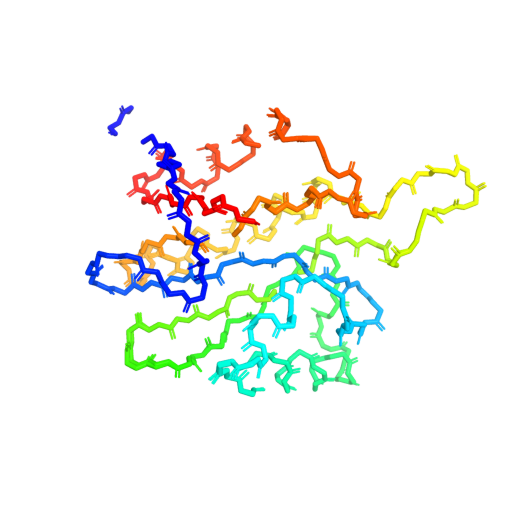ATOM 674 C CA A LYS A 1 76 ? 17.656 27.387 17.540 0.50 20.58 73 LYS A CA 1
ATOM 675 C CA B LYS A 1 76 ? 17.773 27.658 18.095 0.50 20.62 73 LYS A CA 1
ATOM 676 C C A LYS A 1 76 ? 16.729 26.453 18.339 0.50 20.39 73 LYS A C 1
ATOM 677 C C B LYS A 1 76 ? 16.810 26.606 18.672 0.50 20.21 73 LYS A C 1
ATOM 678 O O A LYS A 1 76 ? 15.530 26.720 18.459 0.50 19.87 73 LYS A O 1
ATOM 679 O O B LYS A 1 76 ? 15.641 26.905 18.888 0.50 19.55 73 LYS A O 1
ATOM 690 N N . LEU A 1 77 ? 17.280 25.379 18.905 1.00 20.26 74 LEU A N 1
ATOM 691 C CA . LEU A 1 77 ? 16.450 24.376 19.603 1.00 20.33 74 LEU A CA 1
ATOM 692 C C . LEU A 1 77 ? 17.174 23.746 20.780 1.00 19.10 74 LEU A C 1
ATOM 693 O O . LEU A 1 77 ? 18.260 23.174 20.627 1.00 19.72 74 LEU A O 1
ATOM 698 N N . TYR A 1 78 ? 16.566 23.868 21.957 1.00 18.97 75 TYR A N 1
ATOM 699 C CA . TYR A 1 78 ? 17.126 23.346 23.196 1.00 18.98 75 TYR A CA 1
ATOM 700 C C . TYR A 1 78 ? 16.150 22.381 23.835 1.00 18.71 75 TYR A C 1
ATOM 701 O O . TYR A 1 78 ? 14.933 22.485 23.617 1.00 19.45 75 TYR A O 1
ATOM 710 N N . VAL A 1 79 ? 16.676 21.459 24.639 1.00 18.31 76 VAL A N 1
ATOM 711 C CA . VAL A 1 79 ? 15.860 20.619 25.509 1.00 18.42 76 VAL A CA 1
ATOM 712 C C . VAL A 1 79 ? 16.232 20.925 26.951 1.00 18.46 76 VAL A C 1
ATOM 713 O O . VAL A 1 79 ? 17.422 20.992 27.283 1.00 18.91 76 VAL A O 1
ATOM 717 N N . ALA A 1 80 ? 15.224 21.134 27.800 1.00 18.07 77 ALA A N 1
ATOM 718 C CA . ALA A 1 80 ? 15.425 21.371 29.219 1.00 18.01 77 ALA A CA 1
ATOM 719 C C . ALA A 1 80 ? 15.070 20.108 29.984 1.00 18.36 77 ALA A C 1
ATOM 720 O O . ALA A 1 80 ? 13.896 19.720 30.058 1.00 18.38 77 ALA A O 1
ATOM 722 N N . ASN A 1 81 ? 16.095 19.463 30.539 1.00 17.97 78 ASN A N 1
ATOM 723 C CA . ASN A 1 81 ? 15.917 18.287 31.396 1.00 18.06 78 ASN A CA 1
ATOM 724 C C . ASN A 1 81 ? 15.648 18.815 32.810 1.00 18.12 78 ASN A C 1
ATOM 725 O O . ASN A 1 81 ? 16.559 19.300 33.466 1.00 18.18 78 ASN A O 1
ATOM 738 N N . ILE A 1 83 ? 14.546 18.372 36.650 1.00 17.84 80 ILE A N 1
ATOM 739 C CA . ILE A 1 83 ? 14.391 17.343 37.682 1.00 18.40 80 ILE A CA 1
ATOM 740 C C . ILE A 1 83 ? 13.196 17.689 38.563 1.00 18.41 80 ILE A C 1
ATOM 741 O O . ILE A 1 83 ? 13.290 18.539 39.452 1.00 18.53 80 ILE A O 1
ATOM 746 N N . GLY A 1 84 ? 12.068 17.027 38.302 1.00 18.67 81 GLY A N 1
ATOM 747 C CA . GLY A 1 84 ? 10.800 17.390 38.935 1.00 19.00 81 GLY A CA 1
ATOM 748 C C . GLY A 1 84 ? 10.000 16.257 39.535 1.00 19.09 81 GLY A C 1
ATOM 749 O O . GLY A 1 84 ? 8.852 16.453 39.932 1.00 19.30 81 GLY A O 1
ATOM 750 N N . GLN A 1 85 ? 10.592 15.073 39.587 1.00 19.21 82 GLN A N 1
ATOM 751 C CA . GLN A 1 85 ? 9.927 13.965 40.245 1.00 19.68 82 GLN A CA 1
ATOM 752 C C . GLN A 1 85 ? 10.920 13.154 41.063 1.00 19.66 82 GLN A C 1
ATOM 753 O O . GLN A 1 85 ? 12.091 13.014 40.703 1.00 19.54 82 GLN A O 1
ATOM 759 N N . HIS A 1 86 ? 10.429 12.654 42.190 1.00 19.19 83 HIS A N 1
ATOM 760 C CA . HIS A 1 86 ? 11.241 11.914 43.136 1.00 19.72 83 HIS A CA 1
ATOM 761 C C . HIS A 1 86 ? 11.054 10.425 42.899 1.00 19.95 83 HIS A C 1
ATOM 762 O O . HIS A 1 86 ? 9.956 9.894 43.078 1.00 20.23 83 HIS A O 1
ATOM 769 N N . GLY A 1 87 ? 12.125 9.764 42.475 1.00 20.58 84 GLY A N 1
ATOM 770 C CA . GLY A 1 87 ? 12.074 8.346 42.134 1.00 22.30 84 GLY A CA 1
ATOM 771 C C . GLY A 1 87 ? 11.246 8.110 40.884 1.00 23.36 84 GLY A C 1
ATOM 772 O O . GLY A 1 87 ? 10.866 9.058 40.180 1.00 22.89 84 GLY A O 1
ATOM 773 N N A ILE A 1 88 ? 10.973 6.837 40.614 0.50 24.19 85 ILE A N 1
ATOM 774 N N B ILE A 1 88 ? 10.950 6.842 40.612 0.50 24.07 85 ILE A N 1
ATOM 775 C CA A ILE A 1 88 ? 10.203 6.420 39.444 0.50 25.20 85 ILE A CA 1
ATOM 776 C CA B ILE A 1 88 ? 10.152 6.475 39.438 0.50 24.96 85 ILE A CA 1
ATOM 777 C C A ILE A 1 88 ? 8.808 5.944 39.870 0.50 25.60 85 ILE A C 1
ATOM 778 C C B ILE A 1 88 ? 8.843 5.765 39.799 0.50 25.49 85 ILE A C 1
ATOM 779 O O A ILE A 1 88 ? 7.822 6.145 39.149 0.50 25.74 85 ILE A O 1
ATOM 780 O O B ILE A 1 88 ? 7.949 5.617 38.957 0.50 25.83 85 ILE A O 1
ATOM 789 N N . TYR A 1 89 ? 8.734 5.340 41.05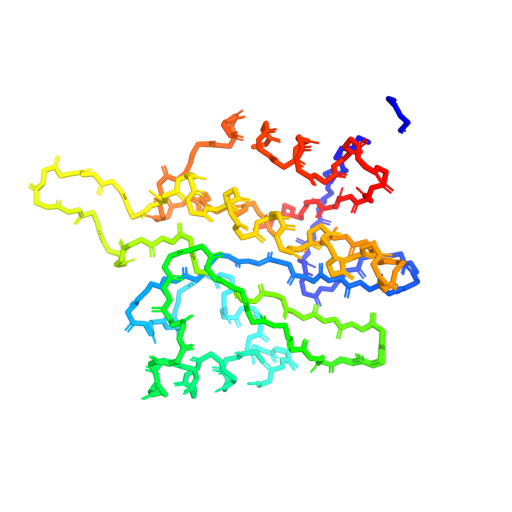5 1.00 25.65 86 TYR A N 1
ATOM 790 C CA . TYR A 1 89 ? 7.493 4.772 41.578 1.00 26.40 86 TYR A CA 1
ATOM 791 C C . TYR A 1 89 ? 7.027 5.519 42.821 1.00 26.23 86 TYR A C 1
ATOM 792 O O . TYR A 1 89 ? 7.809 6.237 43.443 1.00 26.21 86 TYR A O 1
ATOM 801 N N . LYS A 1 90 ? 5.756 5.330 43.181 1.00 26.21 87 LYS A N 1
ATOM 802 C CA A LYS A 1 90 ? 5.210 5.927 44.396 0.50 26.28 87 LYS A CA 1
ATOM 803 C CA B LYS A 1 90 ? 5.181 5.895 44.406 0.50 26.46 87 LYS A CA 1
ATOM 804 C C . LYS A 1 90 ? 6.012 5.495 45.623 1.00 26.46 87 LYS A C 1
ATOM 805 O O . LYS A 1 90 ? 6.630 4.427 45.627 1.00 26.69 87 LYS A O 1
ATOM 816 N N . ASP A 1 91 ? 6.014 6.336 46.658 1.00 26.51 88 ASP A N 1
ATOM 817 C CA . ASP A 1 91 ? 6.724 6.003 47.900 1.00 26.92 88 ASP A CA 1
ATOM 818 C C . ASP A 1 91 ? 5.931 5.015 48.772 1.00 27.18 88 ASP A C 1
ATOM 819 O O . ASP A 1 91 ? 4.855 4.549 48.373 1.00 27.15 88 ASP A O 1
ATOM 824 N N A SER A 1 92 ? 6.463 4.720 49.958 0.50 27.36 89 SER A N 1
ATOM 825 N N B SER A 1 92 ? 6.469 4.711 49.953 0.50 27.34 89 SER A N 1
ATOM 826 C CA A SER A 1 92 ? 5.884 3.725 50.869 0.50 27.47 89 SER A CA 1
ATOM 827 C CA B SER A 1 92 ? 5.881 3.729 50.870 0.50 27.43 89 SER A CA 1
ATOM 828 C C A SER A 1 92 ? 4.465 4.053 51.345 0.50 27.60 89 SER A C 1
ATOM 829 C C B SER A 1 92 ? 4.440 4.049 51.269 0.50 27.57 89 SER A C 1
ATOM 830 O O A SER A 1 92 ? 3.700 3.148 51.695 0.50 27.60 89 SER A O 1
ATOM 831 O O B SER A 1 92 ? 3.636 3.137 51.489 0.50 27.61 89 SER A O 1
ATOM 836 N N . LYS A 1 93 ? 4.127 5.341 51.366 1.00 27.53 90 LYS A N 1
ATOM 837 C CA . LYS A 1 93 ? 2.785 5.793 51.749 1.00 27.66 90 LYS A CA 1
ATOM 838 C C . LYS A 1 93 ? 1.894 6.109 50.540 1.00 27.02 90 LYS A C 1
ATOM 839 O O . LYS A 1 93 ? 0.786 6.688 50.693 1.00 27.57 90 LYS A O 1
ATOM 845 N N . GLY A 1 94 ? 2.382 5.726 49.344 1.00 26.20 91 GLY A N 1
ATOM 846 C CA . GLY A 1 94 ? 1.574 5.837 48.132 1.00 24.98 91 GLY A CA 1
ATOM 847 C C . GLY A 1 94 ? 1.622 7.202 47.465 1.00 24.29 91 GLY A C 1
ATOM 848 O O . GLY A 1 94 ? 0.855 7.474 46.542 1.00 24.45 91 GLY A O 1
ATOM 849 N N . LEU A 1 95 ? 2.525 8.066 47.921 1.00 23.53 92 LEU A N 1
ATOM 850 C CA . LEU A 1 95 ? 2.685 9.376 47.302 1.00 22.63 92 LEU A CA 1
ATOM 851 C C . LEU A 1 95 ? 3.359 9.230 45.936 1.00 21.88 92 LEU A C 1
ATOM 852 O O . LEU A 1 95 ? 4.456 8.688 45.848 1.00 21.41 92 LEU A O 1
ATOM 857 N N . PRO A 1 96 ? 2.697 9.709 44.864 1.00 21.35 93 PRO A N 1
ATOM 858 C CA . PRO A 1 96 ? 3.267 9.630 43.512 1.00 20.95 93 PRO A CA 1
ATOM 859 C C . PRO A 1 96 ? 4.584 10.424 43.375 1.00 20.22 93 PRO A C 1
ATOM 860 O O . PRO A 1 96 ? 4.825 11.341 44.170 1.00 20.05 93 PRO A O 1
ATOM 864 N N . PRO A 1 97 ? 5.443 10.064 42.397 1.00 19.64 94 PRO A N 1
ATOM 865 C CA . PRO A 1 97 ? 6.742 10.739 42.219 1.00 19.22 94 PRO A CA 1
ATOM 866 C C . PRO A 1 97 ? 6.705 12.259 41.988 1.00 19.03 94 PRO A C 1
ATOM 867 O O . PRO A 1 97 ? 7.645 12.947 42.386 1.00 18.71 94 PRO A O 1
ATOM 871 N N . ILE A 1 98 ? 5.658 12.773 41.346 1.00 18.72 95 ILE A N 1
ATOM 872 C CA . ILE A 1 98 ? 5.620 14.195 40.978 1.00 18.85 95 ILE A CA 1
ATOM 873 C C . ILE A 1 98 ? 5.867 15.089 42.202 1.00 18.27 95 ILE A C 1
ATOM 874 O O . ILE A 1 98 ? 5.363 14.832 43.292 1.00 18.00 95 ILE A O 1
ATOM 879 N N . ARG A 1 99 ? 6.669 16.128 42.012 1.00 18.04 96 ARG A N 1
ATOM 880 C CA . ARG A 1 99 ? 6.880 17.133 43.054 1.00 18.00 96 ARG A CA 1
ATOM 881 C C . ARG A 1 99 ? 6.576 18.498 42.459 1.00 17.69 96 ARG A C 1
ATOM 882 O O . ARG A 1 99 ? 7.370 19.046 41.687 1.00 18.13 96 ARG A O 1
ATOM 890 N N . TYR A 1 100 ? 5.403 19.032 42.772 1.00 18.06 97 TYR A N 1
ATOM 891 C CA . TYR A 1 100 ? 4.936 20.281 42.149 1.00 18.87 97 TYR A CA 1
ATOM 892 C C . TYR A 1 100 ? 5.840 21.457 42.467 1.00 18.81 97 TYR A C 1
ATOM 893 O O . TYR A 1 100 ? 6.087 22.296 41.607 1.00 19.35 97 TYR A O 1
ATOM 902 N N . ASP A 1 101 ? 6.334 21.521 43.697 1.00 19.12 98 ASP A N 1
ATOM 903 C CA . ASP A 1 101 ? 7.263 22.594 44.072 1.00 19.63 98 ASP A CA 1
ATOM 904 C C . ASP A 1 101 ? 8.575 22.521 43.288 1.00 19.13 98 ASP A C 1
ATOM 905 O O . ASP A 1 101 ? 9.116 23.549 42.846 1.00 19.28 98 ASP A O 1
ATOM 910 N N . ALA A 1 102 ? 9.067 21.305 43.083 1.00 18.79 99 ALA A N 1
ATOM 911 C CA . ALA A 1 102 ? 10.253 21.109 42.262 1.00 18.33 99 ALA A CA 1
ATOM 912 C C . ALA A 1 102 ? 10.011 21.546 40.822 1.00 18.17 99 ALA A C 1
ATOM 913 O O . ALA A 1 102 ? 10.839 22.246 40.233 1.00 17.70 99 ALA A O 1
ATOM 915 N N . VAL A 1 103 ? 8.877 21.154 40.242 1.00 17.69 100 VAL A N 1
ATOM 916 C CA . VAL A 1 103 ? 8.565 21.561 38.878 1.00 18.04 100 VAL A CA 1
ATOM 917 C C . VAL A 1 103 ? 8.493 23.080 38.789 1.00 17.43 100 VAL A C 1
ATOM 918 O O . VAL A 1 103 ? 8.996 23.656 37.840 1.00 17.47 100 VAL A O 1
ATOM 922 N N . ARG A 1 104 ? 7.870 23.722 39.770 1.00 17.18 101 ARG A N 1
ATOM 923 C CA . ARG A 1 104 ? 7.802 25.185 39.770 1.00 17.59 101 ARG A CA 1
ATOM 924 C C . ARG A 1 104 ? 9.203 25.802 39.794 1.00 17.62 101 ARG A C 1
A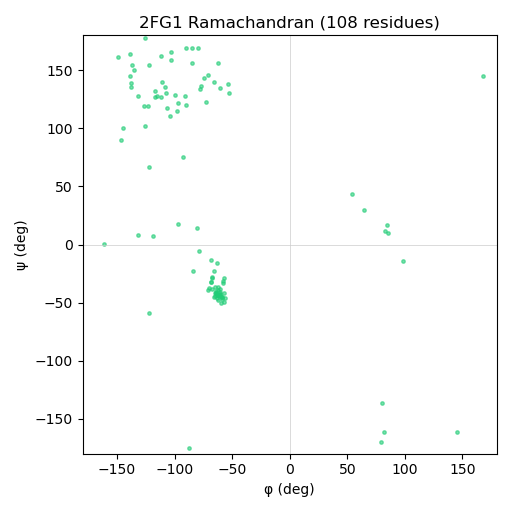TOM 925 O O . ARG A 1 104 ? 9.485 26.726 39.020 1.00 17.91 101 ARG A O 1
ATOM 933 N N . GLN A 1 105 ? 10.079 25.280 40.647 1.00 17.70 102 GLN A N 1
ATOM 934 C CA . GLN A 1 105 ? 11.459 25.780 40.707 1.00 18.32 102 GLN A CA 1
ATOM 935 C C . GLN A 1 105 ? 12.158 25.592 39.362 1.00 17.76 102 GLN A C 1
ATOM 936 O O . GLN A 1 105 ? 12.849 26.498 38.877 1.00 17.52 102 GLN A O 1
ATOM 942 N N . CYS A 1 106 ? 11.957 24.435 38.741 1.00 17.33 103 CYS A N 1
ATOM 943 C CA . CYS A 1 106 ? 12.508 24.204 37.412 1.00 17.60 103 CYS A CA 1
ATOM 944 C C . CYS A 1 106 ? 11.999 25.240 36.421 1.00 17.76 103 CYS A C 1
ATOM 945 O O . CYS A 1 106 ? 12.770 25.789 35.630 1.00 18.06 103 CYS A O 1
ATOM 948 N N . LEU A 1 107 ? 10.692 25.512 36.457 1.00 17.58 104 LEU A N 1
ATOM 949 C CA . LEU A 1 107 ? 10.093 26.446 35.525 1.00 17.60 104 LEU A CA 1
ATOM 950 C C . LEU A 1 107 ? 10.557 27.882 35.758 1.00 17.08 104 LEU A C 1
ATOM 951 O O . LEU A 1 107 ? 10.630 28.648 34.796 1.00 17.46 104 LEU A O 1
ATOM 956 N N . LYS A 1 108 ? 10.902 28.234 36.998 1.00 17.00 105 LYS A N 1
ATOM 957 C CA . LYS A 1 108 ? 11.509 29.547 37.251 1.00 17.02 105 LYS A CA 1
ATOM 958 C C . LYS A 1 108 ? 12.830 29.679 36.472 1.00 17.34 105 LYS A C 1
ATOM 959 O O . LYS A 1 108 ? 13.131 30.740 35.907 1.00 17.32 105 LYS A O 1
ATOM 965 N N . GLU A 1 109 ? 13.614 28.605 36.451 1.00 17.34 106 GLU A N 1
ATOM 966 C CA . GLU A 1 109 ? 14.885 28.637 35.718 1.00 18.11 106 GLU A CA 1
ATOM 967 C C . GLU A 1 109 ? 14.645 28.646 34.203 1.00 17.81 106 GLU A C 1
ATOM 968 O O . GLU A 1 109 ? 15.334 29.367 33.458 1.00 17.71 106 GLU A O 1
ATOM 974 N N . VAL A 1 110 ? 13.658 27.877 33.742 1.00 17.64 107 VAL A N 1
ATOM 975 C CA . VAL A 1 110 ? 13.273 27.911 32.338 1.00 18.16 107 VAL A CA 1
ATOM 976 C C . VAL A 1 110 ? 12.800 29.314 31.938 1.00 17.80 107 VAL A C 1
ATOM 977 O O . VAL A 1 110 ? 13.104 29.779 30.835 1.00 18.16 107 VAL A O 1
ATOM 981 N N . ALA A 1 111 ? 12.070 29.998 32.821 1.00 17.81 108 ALA A N 1
ATOM 982 C CA . ALA A 1 111 ? 11.621 31.355 32.506 1.00 17.64 108 ALA A CA 1
ATOM 983 C C . ALA A 1 111 ? 12.811 32.281 32.220 1.00 17.93 108 ALA A C 1
ATOM 984 O O . ALA A 1 111 ? 12.801 33.023 31.239 1.00 18.32 108 ALA A O 1
ATOM 986 N N . LEU A 1 112 ? 13.830 32.239 33.073 1.00 17.55 109 LEU A N 1
ATOM 987 C CA . LEU A 1 112 ? 15.010 33.085 32.864 1.00 18.16 109 LEU A CA 1
ATOM 988 C C . LEU A 1 112 ? 15.726 32.731 31.568 1.00 18.09 109 LEU A C 1
ATOM 989 O O . LEU A 1 112 ? 16.116 33.615 30.807 1.00 17.95 109 LEU A O 1
ATOM 994 N N . PHE A 1 113 ? 15.884 31.439 31.316 1.00 17.95 110 PHE A N 1
ATOM 995 C CA . PHE A 1 113 ? 16.581 30.983 30.115 1.00 18.36 110 PHE A CA 1
ATOM 996 C C . PHE A 1 113 ? 15.833 31.407 28.842 1.00 18.05 110 PHE A C 1
ATOM 997 O O . PHE A 1 113 ? 16.442 31.919 27.887 1.00 18.26 110 PHE A O 1
ATOM 1005 N N A THR A 1 114 ? 14.514 31.201 28.818 0.25 17.44 111 THR A N 1
ATOM 1006 N N B THR A 1 114 ? 14.514 31.205 28.834 0.25 18.02 111 THR A N 1
ATOM 1007 N N C THR A 1 114 ? 14.523 31.196 28.856 0.50 18.02 111 THR A N 1
ATOM 1008 C CA A THR A 1 114 ? 13.712 31.536 27.634 0.25 16.99 111 THR A CA 1
ATOM 1009 C CA B THR A 1 114 ? 13.690 31.520 27.663 0.25 18.21 111 THR A CA 1
ATOM 1010 C CA C THR A 1 114 ? 13.672 31.486 27.727 0.50 18.49 111 THR A CA 1
ATOM 1011 C C A THR A 1 114 ? 13.605 33.042 27.410 0.25 17.58 111 THR A C 1
ATOM 1012 C C B THR A 1 114 ? 13.569 33.029 27.419 0.25 18.24 111 THR A C 1
ATOM 1013 C C C THR A 1 114 ? 13.655 32.999 27.442 0.50 18.34 111 THR A C 1
ATOM 1014 O O A THR A 1 114 ? 13.567 33.500 26.267 0.25 17.83 111 THR A O 1
ATOM 1015 O O B THR A 1 114 ? 13.491 33.472 26.272 0.25 18.50 111 THR A O 1
ATOM 1016 O O C THR A 1 114 ? 13.772 33.411 26.289 0.50 18.55 111 THR A O 1
ATOM 1026 N N . ILE A 1 115 ? 13.561 33.812 28.494 1.00 18.14 112 ILE A N 1
ATOM 1027 C CA . ILE A 1 115 ? 13.601 35.275 28.363 1.00 18.27 112 ILE A CA 1
ATOM 1028 C C . ILE A 1 115 ? 14.934 35.692 27.715 1.00 18.32 112 ILE A C 1
ATOM 1029 O O . ILE A 1 115 ? 14.948 36.446 26.736 1.00 18.56 112 ILE A O 1
ATOM 1034 N N . ALA A 1 116 ? 16.034 35.149 28.219 1.00 18.23 113 ALA A N 1
ATOM 1035 C CA . ALA A 1 116 ? 17.369 35.514 27.724 1.00 19.06 113 ALA A CA 1
ATOM 1036 C C . ALA A 1 116 ? 17.546 35.156 26.247 1.00 19.40 113 ALA A C 1
ATOM 1037 O O . ALA A 1 116 ? 18.185 35.897 25.493 1.00 19.58 113 ALA A O 1
ATOM 1039 N N . HIS A 1 117 ? 16.958 34.028 25.844 1.00 19.67 114 HIS A N 1
ATOM 1040 C CA A HIS A 1 117 ? 17.118 33.544 24.474 0.50 20.27 114 HIS A CA 1
ATOM 1041 C CA B HIS A 1 117 ? 17.079 33.492 24.486 0.50 20.25 114 HIS A CA 1
ATOM 1042 C C . HIS A 1 117 ? 15.955 33.913 23.550 1.00 20.33 114 HIS A C 1
ATOM 1043 O O . HIS A 1 117 ? 15.929 33.497 22.382 1.00 21.18 114 HIS A O 1
ATOM 1056 N N . LYS A 1 118 ? 15.019 34.717 24.055 1.00 20.07 115 LYS A N 1
ATOM 1057 C CA . LYS A 1 118 ? 13.831 35.148 23.295 1.00 20.92 115 LYS A CA 1
ATOM 1058 C C . LYS A 1 118 ? 13.088 33.931 22.738 1.00 20.48 115 LYS A C 1
ATOM 1059 O O . LYS A 1 118 ? 12.640 33.929 21.581 1.00 21.13 115 LYS A O 1
ATOM 1065 N N . ALA A 1 119 ? 12.955 32.912 23.582 1.00 19.39 116 ALA A N 1
ATOM 1066 C CA . ALA A 1 119 ? 12.471 31.614 23.148 1.00 19.30 116 ALA A CA 1
ATOM 1067 C C . ALA A 1 119 ? 11.027 31.360 23.532 1.00 19.12 116 ALA A C 1
ATOM 1068 O O . ALA A 1 119 ? 10.453 32.066 24.363 1.00 20.93 116 ALA A O 1
ATOM 1070 N N . SER A 1 120 ? 10.456 30.335 22.911 1.00 18.14 117 SER A N 1
ATOM 1071 C CA . SER A 1 120 ? 9.146 29.798 23.299 1.00 17.63 117 SER A CA 1
ATOM 1072 C C . SER A 1 120 ? 9.333 28.403 23.879 1.00 17.77 117 SER A C 1
ATOM 1073 O O . SER A 1 120 ? 10.373 27.769 23.693 1.00 18.17 117 SER A O 1
ATOM 1076 N N . VAL A 1 121 ? 8.313 27.936 24.596 1.00 17.43 118 VAL A N 1
ATOM 1077 C CA . VAL A 1 121 ? 8.338 26.643 25.286 1.00 17.63 118 VAL A CA 1
ATOM 1078 C C . VAL A 1 121 ? 7.382 25.654 24.633 1.00 17.44 118 VAL A C 1
ATOM 1079 O O . VAL A 1 121 ? 6.270 26.015 24.223 1.00 17.44 118 VAL A O 1
ATOM 1083 N N . HIS A 1 122 ? 7.843 24.409 24.541 1.00 17.16 119 HIS A N 1
ATOM 1084 C CA . HIS A 1 122 ? 7.135 23.330 23.874 1.00 17.02 119 HIS A CA 1
ATOM 1085 C C . HIS A 1 122 ? 7.206 22.112 24.768 1.00 17.25 119 HIS A C 1
ATOM 1086 O O . HIS A 1 122 ? 8.289 21.751 25.231 1.00 17.77 119 HIS A O 1
ATOM 1101 N N . PRO A 1 124 ? 5.245 18.139 26.249 1.00 18.23 121 PRO A N 1
ATOM 1102 C CA . PRO A 1 124 ? 4.136 17.192 26.365 1.00 18.92 121 PRO A CA 1
ATOM 1103 C C . PRO A 1 124 ? 3.274 17.582 27.580 1.00 19.80 121 PRO A C 1
ATOM 1104 O O . PRO A 1 124 ? 3.524 18.631 28.202 1.00 19.67 121 PRO A O 1
ATOM 1108 N N . ARG A 1 125 ? 2.262 16.771 27.902 1.00 20.51 122 ARG A N 1
ATOM 1109 C CA A ARG A 1 125 ? 1.470 17.001 29.119 0.50 21.12 122 ARG A CA 1
ATOM 1110 C CA B ARG A 1 125 ? 1.446 16.952 29.094 0.50 21.36 122 ARG A CA 1
ATOM 1111 C C . ARG A 1 125 ? 2.295 16.560 30.317 1.00 21.40 122 ARG A C 1
ATOM 1112 O O . ARG A 1 125 ? 2.120 15.470 30.867 1.00 21.86 122 ARG A O 1
ATOM 1127 N N A ILE A 1 126 ? 3.236 17.424 30.706 0.70 20.78 123 ILE A N 1
ATOM 1128 N N B ILE A 1 126 ? 3.187 17.454 30.720 0.30 22.04 123 ILE A N 1
ATOM 1129 C CA A ILE A 1 126 ? 4.255 17.077 31.703 0.70 20.64 123 ILE A CA 1
ATOM 1130 C CA B ILE A 1 126 ? 4.187 17.199 31.748 0.30 22.74 123 ILE A CA 1
ATOM 1131 C C A ILE A 1 126 ? 3.624 16.657 33.036 0.70 21.22 123 ILE A C 1
ATOM 1132 C C B ILE A 1 126 ? 3.563 16.646 33.047 0.30 22.59 123 ILE A C 1
ATOM 1133 O O A ILE A 1 126 ? 2.693 17.290 33.539 0.70 21.92 123 ILE A O 1
ATOM 1134 O O B ILE A 1 126 ? 2.556 17.176 33.529 0.30 22.75 123 ILE A O 1
ATOM 1143 N N . GLY A 1 127 ? 4.127 15.560 33.582 1.00 22.42 124 GLY A N 1
ATOM 1144 C CA . GLY A 1 127 ? 3.628 14.997 34.850 1.00 23.68 124 GLY A CA 1
ATOM 1145 C C . GLY A 1 127 ? 2.457 14.029 34.771 1.00 24.64 124 GLY A C 1
ATOM 1146 O O . GLY A 1 127 ? 2.191 13.305 35.736 1.00 24.91 124 GLY A O 1
ATOM 1147 N N A CYS A 1 128 ? 1.741 14.014 33.647 0.70 24.86 125 CYS A N 1
ATOM 1148 N N B CYS A 1 128 ? 1.765 14.021 33.634 0.30 25.25 125 CYS A N 1
ATOM 1149 C CA A CYS A 1 128 ? 0.601 13.107 33.474 0.70 25.64 125 CYS A CA 1
ATOM 1150 C CA B CYS A 1 128 ? 0.639 13.121 33.399 0.30 25.84 125 CYS A CA 1
ATOM 1151 C C A CYS A 1 128 ? 1.058 11.686 33.209 0.70 26.15 125 CYS A C 1
ATOM 1152 C C B CYS A 1 128 ? 1.143 11.683 33.319 0.30 26.18 125 CYS A C 1
ATOM 1153 O O A CYS A 1 128 ? 2.019 11.457 32.471 0.70 27.06 125 CYS A O 1
ATOM 1154 O O B CYS A 1 128 ? 2.255 11.438 32.847 0.30 26.56 125 CYS A O 1
ATOM 1159 N N . GLY A 1 129 ? 0.332 10.738 33.786 1.00 26.50 126 GLY A N 1
ATOM 1160 C CA . GLY A 1 129 ? 0.670 9.324 33.675 1.00 26.99 126 GLY A CA 1
ATOM 1161 C C . GLY A 1 129 ? 1.312 8.827 34.945 1.00 27.51 126 GLY A C 1
ATOM 1162 O O . GLY A 1 129 ? 0.810 9.082 36.041 1.00 27.50 126 GLY A O 1
ATOM 1163 N N . LEU A 1 130 ? 2.441 8.140 34.793 1.00 28.02 127 LEU A N 1
ATOM 1164 C CA . LEU A 1 130 ? 3.053 7.435 35.914 1.00 28.01 127 LEU A CA 1
ATOM 1165 C C . LEU A 1 130 ? 3.610 8.340 37.017 1.00 26.89 127 LEU A C 1
ATOM 1166 O O . LEU A 1 130 ? 3.637 7.943 38.179 1.00 27.07 127 LEU A O 1
ATOM 1171 N N . ALA A 1 131 ? 4.013 9.561 36.664 1.00 25.93 128 ALA A N 1
ATOM 1172 C CA . ALA A 1 131 ? 4.462 10.529 37.676 1.00 24.40 128 ALA A CA 1
ATOM 1173 C C . ALA A 1 131 ? 3.336 10.957 38.620 1.00 23.41 128 ALA A C 1
ATOM 1174 O O . ALA A 1 131 ? 3.601 11.386 39.743 1.00 22.46 128 ALA A O 1
ATOM 1176 N N . GLY A 1 132 ? 2.087 10.825 38.173 1.00 22.25 129 GLY A N 1
ATOM 1177 C CA . GLY A 1 132 ? 0.920 11.081 39.022 1.00 22.18 129 GLY A CA 1
ATOM 1178 C C . GLY A 1 132 ? 0.485 12.532 39.114 1.00 21.77 129 GLY A C 1
ATOM 1179 O O . GLY A 1 132 ? -0.271 12.901 40.013 1.00 21.78 129 GLY A O 1
ATOM 1180 N N . GLY A 1 133 ? 0.949 13.359 38.184 1.00 21.71 130 GLY A N 1
ATOM 1181 C CA . GLY A 1 133 ? 0.547 14.763 38.154 1.00 21.41 130 GLY A CA 1
ATOM 1182 C C . GLY A 1 133 ? -0.893 14.993 37.726 1.00 21.58 130 GLY A C 1
ATOM 1183 O O . GLY A 1 133 ? -1.440 14.254 36.889 1.00 22.10 130 GLY A O 1
ATOM 1184 N N A LYS A 1 134 ? -1.507 16.026 38.296 0.50 21.11 131 LYS A N 1
ATOM 1185 N N B LYS A 1 134 ? -1.512 16.004 38.331 0.50 20.95 131 LYS A N 1
ATOM 1186 C CA A LYS A 1 134 ? -2.869 16.421 37.946 0.50 21.07 131 LYS A CA 1
ATOM 1187 C CA B LYS A 1 134 ? -2.850 16.448 37.965 0.50 20.69 131 LYS A CA 1
ATOM 1188 C C A LYS A 1 134 ? -2.830 17.675 37.093 0.50 20.30 131 LYS A C 1
ATOM 1189 C C B LYS A 1 134 ? -2.696 17.643 37.039 0.50 20.13 131 LYS A C 1
ATOM 1190 O O A LYS A 1 134 ? -2.403 18.740 37.558 0.50 20.32 131 LYS A O 1
ATOM 1191 O O B LYS A 1 134 ? -2.061 18.644 37.402 0.50 19.89 131 LYS A O 1
ATOM 1202 N N . TRP A 1 135 ? -3.255 17.538 35.835 1.00 19.64 132 TRP A N 1
ATOM 1203 C CA . TRP A 1 135 ? -3.118 18.612 34.853 1.00 19.52 132 TRP A CA 1
ATOM 1204 C C . TRP A 1 135 ? -3.661 19.962 35.324 1.00 19.67 132 TRP A C 1
ATOM 1205 O O . TRP A 1 135 ? -3.047 20.987 35.063 1.00 19.87 132 TRP A O 1
ATOM 1216 N N A GLU A 1 136 ? -4.813 19.944 35.987 0.50 19.75 133 GLU A N 1
ATOM 1217 N N B GLU A 1 136 ? -4.760 19.970 36.069 0.50 19.35 133 GLU A N 1
ATOM 1218 C CA A GLU A 1 136 ? -5.464 21.168 36.457 0.50 20.00 133 GLU A CA 1
ATOM 1219 C CA B GLU A 1 136 ? -5.285 21.230 36.604 0.50 19.18 133 GLU A CA 1
ATOM 1220 C C A GLU A 1 136 ? -4.563 21.977 37.392 0.50 19.86 133 GLU A C 1
ATOM 1221 C C B GLU A 1 136 ? -4.219 22.030 37.371 0.50 18.88 133 GLU A C 1
ATOM 1222 O O A GLU A 1 136 ? -4.677 23.203 37.483 0.50 20.13 133 GLU A O 1
ATOM 1223 O O B GLU A 1 136 ? -4.008 23.222 37.112 0.50 18.28 133 GLU A O 1
ATOM 1234 N N A LEU A 1 137 ? -3.653 21.287 38.068 0.50 19.61 134 LEU A N 1
ATOM 1235 N N B LEU A 1 137 ? -3.546 21.370 38.307 0.50 18.45 134 LEU A N 1
ATOM 1236 C CA A LEU A 1 137 ? -2.690 21.936 38.941 0.50 19.54 134 LEU A CA 1
ATOM 1237 C CA B LEU A 1 137 ? -2.492 22.004 39.098 0.50 18.58 134 LEU A CA 1
ATOM 1238 C C A LEU A 1 137 ? -1.430 22.356 38.166 0.50 19.22 134 LEU A C 1
ATOM 1239 C C B LEU A 1 137 ? -1.277 22.356 38.252 0.50 18.65 134 LEU A C 1
ATOM 1240 O O A LEU A 1 137 ? -0.994 23.508 38.247 0.50 19.25 134 LEU A O 1
ATOM 1241 O O B LEU A 1 137 ? -0.712 23.453 38.357 0.50 18.53 134 LEU A O 1
ATOM 1258 N N . GLU A 1 139 ? -1.060 22.895 35.061 1.00 17.65 136 GLU A N 1
ATOM 1259 C CA . GLU A 1 139 ? -1.381 23.981 34.140 1.00 18.11 136 GLU A CA 1
ATOM 1260 C C . GLU A 1 139 ? -1.287 25.344 34.830 1.00 17.65 136 GLU A C 1
ATOM 1261 O O . GLU A 1 139 ? -0.785 26.310 34.247 1.00 17.15 136 GLU A O 1
ATOM 1267 N N . GLN A 1 140 ? -1.755 25.413 36.070 1.00 16.48 137 GLN A N 1
ATOM 1268 C CA . GLN A 1 140 ? -1.740 26.669 36.826 1.00 16.57 137 GLN A CA 1
ATOM 1269 C C . GLN A 1 140 ? -0.296 27.123 37.074 1.00 16.67 137 GLN A C 1
ATOM 1270 O O . GLN A 1 140 ? 0.030 28.306 36.933 1.00 16.20 137 GLN A O 1
ATOM 1276 N N . ILE A 1 141 ? 0.579 26.187 37.415 1.00 16.37 138 ILE A N 1
ATOM 1277 C CA . ILE A 1 141 ? 1.993 26.504 37.608 1.00 17.31 138 ILE A CA 1
ATOM 1278 C C . ILE A 1 141 ? 2.624 27.035 36.317 1.00 17.11 138 ILE A C 1
ATOM 1279 O O . ILE A 1 141 ? 3.365 28.035 36.337 1.00 17.37 138 ILE A O 1
ATOM 1284 N N . ILE A 1 142 ? 2.326 26.386 35.193 1.00 16.69 139 ILE A N 1
ATOM 1285 C CA . ILE A 1 142 ? 2.824 26.801 33.891 1.00 17.29 139 ILE A CA 1
ATOM 1286 C C . ILE A 1 142 ? 2.320 28.203 33.523 1.00 17.39 139 ILE A C 1
ATOM 1287 O O . ILE A 1 142 ? 3.097 29.039 33.023 1.00 18.11 139 ILE A O 1
ATOM 1292 N N . LYS A 1 143 ? 1.041 28.475 33.768 1.00 17.13 140 LYS A N 1
ATOM 1293 C CA . LYS A 1 143 ? 0.486 29.799 33.505 1.00 18.09 140 LYS A CA 1
ATOM 1294 C C . LYS A 1 143 ? 1.274 30.842 34.290 1.00 18.22 140 LYS A C 1
ATOM 1295 O O . LYS A 1 143 ? 1.697 31.861 33.738 1.00 19.43 140 LYS A O 1
ATOM 1301 N N . GLU A 1 144 ? 1.463 30.596 35.582 1.00 16.69 141 GLU A N 1
ATOM 1302 C CA . GLU A 1 144 ? 2.111 31.567 36.443 1.00 16.57 141 GLU A CA 1
ATOM 1303 C C . GLU A 1 144 ? 3.570 31.797 36.067 1.00 16.77 141 GLU A C 1
ATOM 1304 O O . GLU A 1 144 ? 4.027 32.944 36.034 1.00 17.62 141 GLU A O 1
ATOM 1310 N N . GLU A 1 145 ? 4.305 30.722 35.812 1.00 16.31 142 GLU A N 1
ATOM 1311 C CA . GLU A 1 145 ? 5.752 30.848 35.632 1.00 16.66 142 GLU A CA 1
ATOM 1312 C C . GLU A 1 145 ? 6.174 31.235 34.226 1.00 17.60 142 GLU A C 1
ATOM 1313 O O . GLU A 1 145 ? 7.277 31.749 34.061 1.00 18.35 142 GLU A O 1
ATOM 1319 N N . LEU A 1 146 ? 5.336 30.979 33.222 1.00 16.99 143 LEU A N 1
ATOM 1320 C CA . LEU A 1 146 ? 5.713 31.237 31.823 1.00 17.27 143 LEU A CA 1
ATOM 1321 C C . LEU A 1 146 ? 4.764 32.191 31.112 1.00 17.43 143 LEU A C 1
ATOM 1322 O O . LEU A 1 146 ? 5.175 33.253 30.637 1.00 17.41 143 LEU A O 1
ATOM 1327 N N . ILE A 1 147 ? 3.490 31.820 31.045 1.00 17.77 144 ILE A N 1
ATOM 1328 C CA . ILE A 1 147 ? 2.520 32.577 30.253 1.00 18.49 144 ILE A CA 1
ATOM 1329 C C . ILE A 1 147 ? 2.426 34.045 30.668 1.00 18.54 144 ILE A C 1
ATOM 1330 O O . ILE A 1 147 ? 2.348 34.936 29.819 1.00 18.46 144 ILE A O 1
ATOM 1335 N N . THR A 1 148 ? 2.445 34.303 31.969 1.00 18.94 145 THR A N 1
ATOM 1336 C CA . THR A 1 148 ? 2.282 35.667 32.474 1.00 20.89 145 THR A CA 1
ATOM 1337 C C . THR A 1 148 ? 3.456 36.592 32.151 1.00 21.09 145 THR A C 1
ATOM 1338 O O . THR A 1 148 ? 3.336 37.820 32.315 1.00 21.86 145 THR A O 1
ATOM 1342 N N . LYS A 1 149 ? 4.570 36.008 31.708 1.00 21.17 146 LYS A N 1
ATOM 1343 C CA A LYS A 1 149 ? 5.746 36.780 31.307 0.50 21.14 146 LYS A CA 1
ATOM 1344 C CA B LYS A 1 149 ? 5.781 36.733 31.307 0.50 21.52 146 LYS A CA 1
ATOM 1345 C C . LYS A 1 149 ? 5.859 36.875 29.797 1.00 21.34 146 LYS A C 1
ATOM 1346 O O . LYS A 1 149 ? 6.908 37.233 29.261 1.00 21.39 146 LYS A O 1
ATOM 1357 N N . GLU A 1 150 ? 4.763 36.548 29.120 1.00 20.45 147 GLU A N 1
ATOM 1358 C CA . GLU A 1 150 ? 4.672 36.606 27.664 1.00 20.87 147 GLU A CA 1
ATOM 1359 C C . GLU A 1 150 ? 5.618 35.618 26.986 1.00 20.51 147 GLU A C 1
ATOM 1360 O O . GLU A 1 150 ? 6.072 35.838 25.860 1.00 21.99 147 GLU A O 1
ATOM 1366 N N . ILE A 1 151 ? 5.878 34.507 27.668 1.00 19.40 148 ILE A N 1
ATOM 1367 C CA A ILE A 1 151 ? 6.567 33.383 27.048 0.50 18.97 148 ILE A CA 1
ATOM 1368 C CA B ILE A 1 151 ? 6.568 33.373 27.066 0.50 19.32 148 ILE A CA 1
ATOM 1369 C C . ILE A 1 151 ? 5.505 32.438 26.497 1.00 18.91 148 ILE A C 1
ATOM 1370 O O . ILE A 1 151 ? 4.657 31.930 27.248 1.00 19.87 148 ILE A O 1
ATOM 1379 N N . ALA A 1 152 ? 5.529 32.228 25.184 1.00 17.71 149 ALA A N 1
ATOM 1380 C CA . ALA A 1 152 ? 4.572 31.335 24.537 1.00 17.42 149 ALA A CA 1
ATOM 1381 C C . ALA A 1 152 ? 4.815 29.903 25.009 1.00 17.39 149 ALA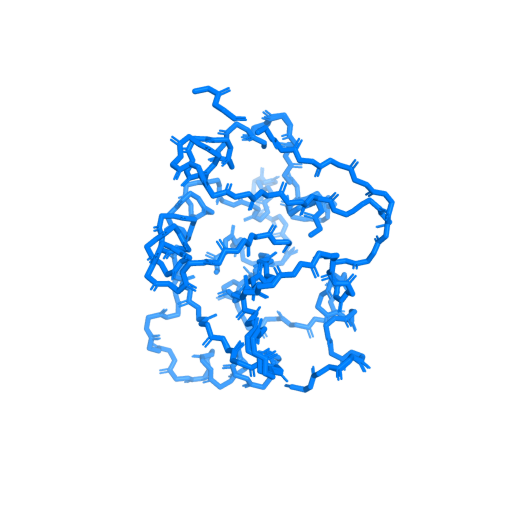 A C 1
ATOM 1382 O O . ALA A 1 152 ? 5.957 29.481 25.176 1.00 18.01 149 ALA A O 1
ATOM 1384 N N . VAL A 1 153 ? 3.727 29.166 25.240 1.00 17.11 150 VAL A N 1
ATOM 1385 C CA . VAL A 1 153 ? 3.792 27.759 25.639 1.00 17.08 150 VAL A CA 1
ATOM 1386 C C . VAL A 1 153 ? 2.848 26.957 24.773 1.00 16.56 150 VAL A C 1
ATOM 1387 O O . VAL A 1 153 ? 1.676 27.305 24.674 1.00 17.04 150 VAL A O 1
ATOM 1391 N N . THR A 1 154 ? 3.372 25.894 24.164 1.00 16.05 151 THR A N 1
ATOM 1392 C CA . THR A 1 154 ? 2.579 24.944 23.392 1.00 16.04 151 THR A CA 1
ATOM 1393 C C . THR A 1 154 ? 2.662 23.573 24.043 1.00 16.04 151 THR A C 1
ATOM 1394 O O . THR A 1 154 ? 3.763 23.086 24.323 1.00 16.8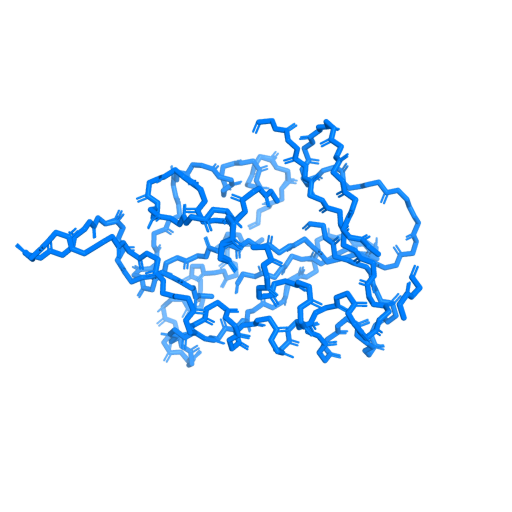2 151 THR A O 1
ATOM 1398 N N . VAL A 1 155 ? 1.490 22.990 24.303 1.00 16.01 152 VAL A N 1
ATOM 1399 C CA . VAL A 1 155 ? 1.367 21.647 24.873 1.00 16.24 152 VAL A CA 1
ATOM 1400 C C . VAL A 1 155 ? 0.883 20.737 23.753 1.00 16.43 152 VAL A C 1
ATOM 1401 O O . VAL A 1 155 ? -0.088 21.060 23.057 1.00 16.67 152 VAL A O 1
ATOM 1405 N N . TYR A 1 156 ? 1.577 19.607 23.602 1.00 16.22 153 TYR A N 1
ATOM 1406 C CA . TYR A 1 156 ? 1.361 18.678 22.501 1.00 17.13 153 TYR A CA 1
ATOM 1407 C C . TYR A 1 156 ? 0.649 17.438 23.008 1.00 17.31 153 TYR A C 1
ATOM 1408 O O . TYR A 1 156 ? 1.184 16.730 23.860 1.00 18.57 153 TYR A O 1
ATOM 1417 N N . ASP A 1 157 ? -0.556 17.198 22.495 1.00 17.50 154 ASP A N 1
ATOM 1418 C CA . ASP A 1 157 ? -1.376 16.052 22.872 1.00 19.55 154 ASP A CA 1
ATOM 1419 C C . ASP A 1 157 ? -1.069 14.899 21.921 1.00 21.60 154 ASP A C 1
ATOM 1420 O O . ASP A 1 157 ? -1.151 15.053 20.694 1.00 21.57 154 ASP A O 1
ATOM 1425 N N . LEU A 1 158 ? -0.762 13.741 22.501 1.00 25.20 155 LEU A N 1
ATOM 1426 C CA . LEU A 1 158 ? -0.336 12.540 21.767 1.00 27.01 155 LEU A CA 1
ATOM 1427 C C . LEU A 1 158 ? -0.012 11.493 22.817 1.00 28.24 155 LEU A C 1
ATOM 1428 O O . LEU A 1 158 ? 0.777 11.772 23.729 1.00 30.55 155 LEU A O 1
#